Protein AF-A0A9C6TYZ3-F1 (afdb_monomer)

Secondary structure (DSSP, 8-state):
-HHHHHHHHHHHH---B-TTTHHHHHHHHHHHHHHHHHS-TT-HHHHHHHHHTTHHHHHHHHHHTB-TT--HHHHHHHHHHHHHHHHHTT-------

Organism: Arachis duranensis (NCBI:txid130453)

Radius of gyration: 14.8 Å; Cα contacts (8 Å, |Δi|>4): 70; chains: 1; bounding box: 29×27×53 Å

Mean predicted aligned error: 6.39 Å

Solvent-accessible surface area (backbone atoms only — not comparable to full-atom values): 5812 Å² total; per-residue (Å²): 114,70,60,65,53,48,49,51,58,54,56,68,69,60,78,67,41,33,77,88,51,36,64,62,52,51,54,45,54,48,51,50,45,47,47,74,70,70,41,68,87,86,46,65,62,59,58,50,48,43,60,78,68,39,49,69,60,52,54,53,47,53,53,73,34,40,54,98,36,82,52,57,65,64,51,54,52,48,51,51,52,52,53,54,54,62,57,56,78,62,70,83,66,83,77,89,126

Structure (mmCIF, N/CA/C/O backbone):
data_AF-A0A9C6TYZ3-F1
#
_entry.id   AF-A0A9C6TYZ3-F1
#
loop_
_atom_site.group_PDB
_atom_site.id
_atom_site.type_symbol
_atom_site.label_atom_id
_atom_site.label_alt_id
_atom_site.label_comp_id
_atom_site.label_asym_id
_atom_site.label_entity_id
_atom_site.label_seq_id
_atom_site.pdbx_PDB_ins_code
_atom_site.Cartn_x
_atom_site.Cartn_y
_atom_site.Cartn_z
_atom_site.occupancy
_atom_site.B_iso_or_equiv
_atom_site.auth_seq_id
_atom_site.auth_comp_id
_atom_site.auth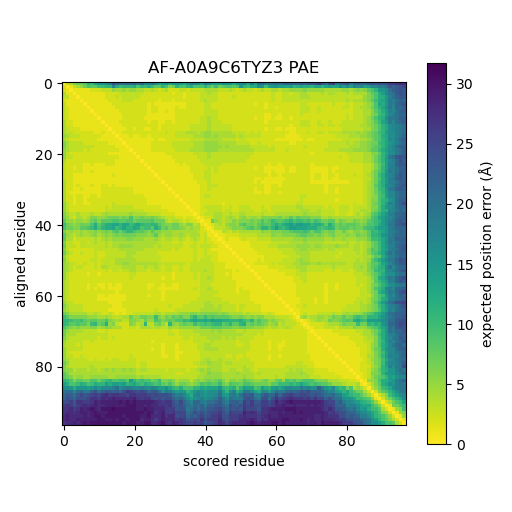_asym_id
_atom_site.auth_atom_id
_atom_site.pdbx_PDB_model_num
ATOM 1 N N . MET A 1 1 ? 13.950 -6.622 -4.959 1.00 58.97 1 MET A N 1
ATOM 2 C CA . MET A 1 1 ? 12.801 -7.511 -5.237 1.00 58.97 1 MET A CA 1
ATOM 3 C C . MET A 1 1 ? 12.124 -8.074 -3.995 1.00 58.97 1 MET A C 1
ATOM 5 O O . MET A 1 1 ? 10.919 -7.879 -3.858 1.00 58.97 1 MET A O 1
ATOM 9 N N . ASP A 1 2 ? 12.856 -8.700 -3.067 1.00 79.25 2 ASP A N 1
ATOM 10 C CA . ASP A 1 2 ? 12.256 -9.276 -1.846 1.00 79.25 2 ASP A CA 1
ATOM 11 C C . ASP A 1 2 ? 11.535 -8.246 -0.968 1.00 79.25 2 ASP A C 1
ATOM 13 O O . ASP A 1 2 ? 10.545 -8.575 -0.324 1.00 79.25 2 ASP A O 1
ATOM 17 N N . LEU A 1 3 ? 11.974 -6.982 -0.999 1.00 88.12 3 LEU A N 1
ATOM 18 C CA . LEU A 1 3 ? 11.392 -5.922 -0.180 1.00 88.12 3 LEU A CA 1
ATOM 19 C C . LEU A 1 3 ? 9.947 -5.570 -0.574 1.00 88.12 3 LEU A C 1
ATOM 21 O O . LEU A 1 3 ? 9.067 -5.670 0.271 1.00 88.12 3 LEU A O 1
ATOM 25 N N . LEU A 1 4 ? 9.671 -5.217 -1.841 1.00 91.00 4 LEU A N 1
ATOM 26 C CA . LEU A 1 4 ? 8.300 -4.901 -2.290 1.00 91.00 4 LEU A CA 1
ATOM 27 C C . LEU A 1 4 ? 7.355 -6.074 -2.021 1.00 91.00 4 LEU A C 1
ATOM 29 O O . LEU A 1 4 ? 6.231 -5.897 -1.559 1.00 91.00 4 LEU A O 1
ATOM 33 N N . ARG A 1 5 ? 7.848 -7.287 -2.278 1.00 92.62 5 ARG A N 1
ATOM 34 C CA . ARG A 1 5 ? 7.123 -8.518 -1.997 1.00 92.62 5 ARG A CA 1
ATOM 35 C C . ARG A 1 5 ? 6.793 -8.653 -0.509 1.00 92.62 5 ARG A C 1
ATOM 37 O O . ARG A 1 5 ? 5.629 -8.873 -0.194 1.00 92.62 5 ARG A O 1
ATOM 44 N N . SER A 1 6 ? 7.783 -8.492 0.371 1.00 94.75 6 SER A N 1
ATOM 45 C CA . SER A 1 6 ? 7.613 -8.558 1.829 1.00 94.75 6 SER A CA 1
ATOM 46 C C . SER A 1 6 ? 6.580 -7.551 2.314 1.00 94.75 6 SER A C 1
ATOM 48 O O . SER A 1 6 ? 5.624 -7.933 2.979 1.00 94.75 6 SER A O 1
ATOM 50 N N . VAL A 1 7 ? 6.714 -6.286 1.906 1.00 96.25 7 VAL A N 1
ATOM 51 C CA . VAL A 1 7 ? 5.828 -5.203 2.355 1.00 96.25 7 VAL A CA 1
ATOM 52 C C . VAL A 1 7 ? 4.378 -5.458 1.923 1.00 96.25 7 VAL A C 1
ATOM 54 O O . VAL A 1 7 ? 3.451 -5.276 2.712 1.00 96.25 7 VAL A O 1
ATOM 57 N N . ILE A 1 8 ? 4.152 -5.942 0.696 1.00 95.44 8 ILE A N 1
ATOM 58 C CA . ILE A 1 8 ? 2.803 -6.312 0.243 1.00 95.44 8 ILE A CA 1
ATOM 59 C C . ILE A 1 8 ? 2.271 -7.542 0.987 1.00 95.44 8 ILE A C 1
ATOM 61 O O . ILE A 1 8 ? 1.088 -7.593 1.330 1.00 95.44 8 ILE A O 1
ATOM 65 N N . ASP A 1 9 ? 3.114 -8.542 1.234 1.00 95.56 9 ASP A N 1
ATOM 66 C CA . ASP A 1 9 ? 2.707 -9.750 1.950 1.00 95.56 9 ASP A CA 1
ATOM 67 C C . ASP A 1 9 ? 2.351 -9.428 3.422 1.00 95.56 9 ASP A C 1
ATOM 69 O O . ASP A 1 9 ? 1.413 -10.027 3.959 1.00 95.56 9 ASP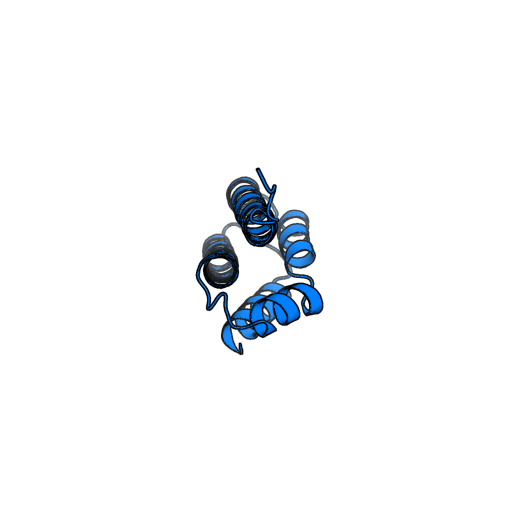 A O 1
ATOM 73 N N . GLU A 1 10 ? 2.998 -8.424 4.030 1.00 96.62 10 GLU A N 1
ATOM 74 C CA . GLU A 1 10 ? 2.638 -7.833 5.329 1.00 96.62 10 GLU A CA 1
ATOM 75 C C . GLU A 1 10 ? 1.294 -7.092 5.279 1.00 96.62 10 GLU A C 1
ATOM 77 O O . GLU A 1 10 ? 0.411 -7.381 6.094 1.00 96.62 10 GLU A O 1
ATOM 82 N N . LEU A 1 11 ? 1.078 -6.213 4.289 1.00 96.56 11 LEU A N 1
ATOM 83 C CA . LEU A 1 11 ? -0.212 -5.532 4.086 1.00 96.56 11 LEU A CA 1
ATOM 84 C C . LEU A 1 11 ? -1.368 -6.539 3.967 1.00 96.56 11 LEU A C 1
ATOM 86 O O . LEU A 1 11 ? -2.412 -6.363 4.601 1.00 96.56 11 LEU A O 1
ATOM 90 N N . LYS A 1 12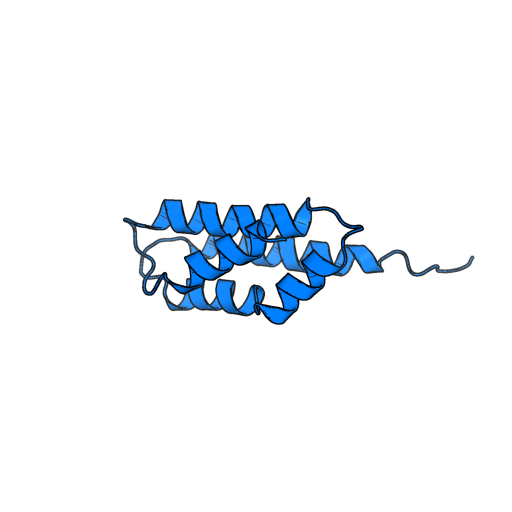 ? -1.159 -7.660 3.263 1.00 96.19 12 LYS A N 1
ATOM 91 C CA . LYS A 1 12 ? -2.147 -8.748 3.099 1.00 96.19 12 LYS A CA 1
ATOM 92 C C . LYS A 1 12 ? -2.558 -9.432 4.406 1.00 96.19 12 LYS A C 1
ATOM 94 O O . LYS A 1 12 ? -3.667 -9.984 4.502 1.00 96.19 12 LYS A O 1
ATOM 99 N N . GLN A 1 13 ? -1.703 -9.400 5.428 1.00 97.12 13 GLN A N 1
ATOM 100 C CA . GLN A 1 13 ? -2.050 -9.935 6.747 1.00 97.12 13 GLN A CA 1
ATOM 101 C C . GLN A 1 13 ? -3.020 -9.024 7.505 1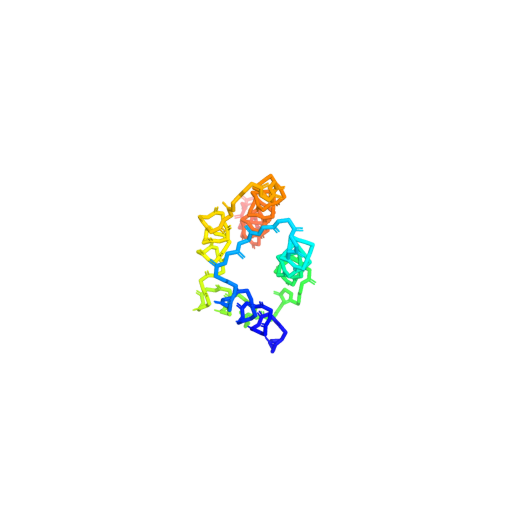.00 97.12 13 GLN A C 1
ATOM 103 O O . GLN A 1 13 ? -3.770 -9.506 8.356 1.00 97.12 13 GLN A O 1
ATOM 108 N N . ILE A 1 14 ? -3.077 -7.734 7.167 1.00 97.12 14 ILE A N 1
ATOM 109 C CA . ILE A 1 14 ? -3.944 -6.762 7.832 1.00 97.12 14 ILE A CA 1
ATOM 110 C C . ILE A 1 14 ? -5.398 -7.014 7.430 1.00 97.12 14 ILE A C 1
ATOM 112 O O . ILE A 1 14 ? -5.759 -6.954 6.252 1.00 97.12 14 ILE A O 1
ATOM 116 N N . LYS A 1 15 ? -6.240 -7.322 8.421 1.00 96.81 15 LYS A N 1
ATOM 117 C CA . LYS A 1 15 ? -7.674 -7.603 8.227 1.00 96.81 15 LYS A CA 1
ATOM 118 C C . LYS A 1 15 ? -8.575 -6.403 8.488 1.00 96.81 15 LYS A C 1
ATOM 120 O O . LYS A 1 15 ? -9.636 -6.332 7.888 1.00 96.81 15 LYS A O 1
ATOM 125 N N . VAL A 1 16 ? -8.147 -5.489 9.359 1.00 97.19 16 VAL A N 1
ATOM 126 C CA . VAL A 1 16 ? -8.867 -4.260 9.717 1.00 97.19 16 VAL A CA 1
ATOM 127 C C . VAL A 1 16 ? -7.847 -3.149 9.947 1.00 97.19 16 VAL A C 1
ATOM 129 O O . VAL A 1 16 ? -6.832 -3.381 10.615 1.00 97.19 16 VAL A O 1
ATOM 132 N N . VAL A 1 17 ? -8.120 -1.952 9.433 1.00 97.75 17 VAL A N 1
ATOM 133 C CA . VAL A 1 17 ? -7.371 -0.734 9.761 1.00 97.75 17 VAL A CA 1
ATOM 134 C C . VAL A 1 17 ? -8.177 0.096 10.755 1.00 97.75 17 VAL A C 1
ATOM 136 O O . VAL A 1 17 ? -9.352 0.385 10.547 1.00 97.75 17 VAL A O 1
ATOM 139 N N . ASN A 1 18 ? -7.538 0.470 11.860 1.00 96.56 18 ASN A N 1
ATOM 140 C CA . ASN A 1 18 ? -8.105 1.321 12.898 1.00 96.56 18 ASN A CA 1
ATOM 141 C C . ASN A 1 18 ? -7.025 2.256 13.461 1.00 96.56 18 ASN A C 1
ATOM 143 O O . ASN A 1 18 ? -5.865 2.229 13.056 1.00 96.56 18 ASN A O 1
ATOM 147 N N . MET A 1 19 ? -7.385 3.095 14.433 1.00 95.69 19 MET A N 1
ATOM 148 C CA . MET A 1 19 ? -6.458 4.086 14.994 1.00 95.69 19 MET A CA 1
ATOM 149 C C . MET A 1 19 ? -5.178 3.490 15.601 1.00 95.69 19 MET A C 1
ATOM 151 O O . MET A 1 19 ? -4.179 4.195 15.678 1.00 95.69 19 MET A O 1
ATOM 155 N N . ARG A 1 20 ? -5.183 2.222 16.037 1.00 95.75 20 ARG A N 1
ATOM 156 C CA . ARG A 1 20 ? -4.023 1.600 16.700 1.00 95.75 20 ARG A CA 1
ATOM 157 C C . ARG A 1 20 ? -2.944 1.161 15.720 1.00 95.75 20 ARG A C 1
ATOM 159 O O . ARG A 1 20 ? -1.774 1.212 16.067 1.00 95.75 20 ARG A O 1
ATOM 166 N N . ASN A 1 21 ? -3.334 0.689 14.537 1.00 96.62 21 ASN A N 1
ATOM 167 C CA . ASN A 1 21 ? -2.398 0.218 13.511 1.00 96.62 21 ASN A CA 1
ATOM 168 C C . ASN A 1 21 ? -2.269 1.186 12.328 1.00 96.62 21 ASN A C 1
ATOM 170 O O . ASN A 1 21 ? -1.549 0.891 11.380 1.00 96.62 21 ASN A O 1
ATOM 174 N N . ARG A 1 22 ? -2.937 2.341 12.397 1.00 96.00 22 ARG A N 1
ATOM 175 C CA . ARG A 1 22 ? -2.934 3.377 11.365 1.00 96.00 22 ARG A CA 1
ATOM 176 C C . ARG A 1 22 ? -1.533 3.755 10.890 1.00 96.00 22 ARG A C 1
ATOM 178 O O . ARG A 1 22 ? -1.309 3.789 9.689 1.00 96.00 22 ARG A O 1
ATOM 185 N N . GLU A 1 23 ? -0.633 4.081 11.815 1.00 97.25 23 GLU A N 1
ATOM 186 C CA . GLU A 1 23 ? 0.713 4.562 11.468 1.00 97.25 23 GLU A CA 1
ATOM 187 C C . GLU A 1 23 ? 1.502 3.478 10.734 1.00 97.25 23 GLU A C 1
ATOM 189 O O . GLU A 1 23 ? 1.955 3.716 9.623 1.00 97.25 23 GLU A O 1
ATOM 194 N N . LEU A 1 24 ? 1.499 2.248 11.260 1.00 96.88 24 LEU A N 1
ATOM 195 C CA . LEU A 1 24 ? 2.095 1.091 10.590 1.00 96.88 24 LEU A CA 1
ATOM 196 C C . LEU A 1 24 ? 1.558 0.900 9.162 1.00 96.88 24 LEU A C 1
ATOM 198 O O . LEU A 1 24 ? 2.324 0.648 8.239 1.00 96.88 24 LEU A O 1
ATOM 202 N N . VAL A 1 25 ? 0.241 1.012 8.966 1.00 97.62 25 VAL A N 1
ATOM 203 C CA . VAL A 1 25 ? -0.373 0.879 7.635 1.00 97.62 25 VAL A CA 1
ATOM 204 C C . VAL A 1 25 ? 0.122 1.975 6.695 1.00 97.62 25 VAL A C 1
ATOM 206 O O . VAL A 1 25 ? 0.461 1.678 5.552 1.00 97.62 25 VAL A O 1
ATOM 209 N N . LEU A 1 26 ? 0.182 3.225 7.157 1.00 97.25 26 LEU A N 1
ATOM 210 C CA . LEU A 1 26 ? 0.680 4.337 6.347 1.00 97.25 26 LEU A CA 1
ATOM 211 C C . LEU A 1 26 ? 2.158 4.155 5.987 1.00 97.25 26 LEU A C 1
ATOM 213 O O . LEU A 1 26 ? 2.505 4.358 4.827 1.00 97.25 26 LEU A O 1
ATOM 217 N N . ASP A 1 27 ? 2.986 3.694 6.923 1.00 97.69 27 ASP A N 1
ATOM 218 C CA . ASP A 1 27 ? 4.412 3.442 6.690 1.00 97.69 27 ASP A CA 1
ATOM 219 C C . ASP A 1 27 ? 4.633 2.330 5.652 1.00 97.69 27 ASP A C 1
ATOM 221 O O . ASP A 1 27 ? 5.458 2.465 4.741 1.00 97.69 27 ASP A O 1
ATOM 225 N N . LEU A 1 28 ? 3.857 1.243 5.734 1.00 97.75 28 LEU A N 1
ATOM 226 C CA . LEU A 1 28 ? 3.900 0.157 4.750 1.00 97.75 28 LEU A CA 1
ATOM 227 C C . LEU A 1 28 ? 3.441 0.639 3.366 1.00 97.75 28 LEU A C 1
ATOM 229 O O . LEU A 1 28 ? 4.108 0.372 2.366 1.00 97.75 28 LEU A O 1
ATOM 233 N N . LEU A 1 29 ? 2.328 1.378 3.289 1.00 96.75 29 LEU A N 1
ATOM 234 C CA . LEU A 1 29 ? 1.820 1.926 2.027 1.00 96.75 29 LEU A CA 1
ATOM 235 C C . LEU A 1 29 ? 2.806 2.918 1.402 1.00 96.75 29 LEU A C 1
ATOM 237 O O . LEU A 1 29 ? 3.053 2.857 0.198 1.00 96.75 29 LEU A O 1
ATOM 241 N N . GLN A 1 30 ? 3.406 3.793 2.208 1.00 96.38 30 GLN A N 1
ATOM 242 C CA . GLN A 1 30 ? 4.427 4.727 1.748 1.00 96.38 30 GLN A CA 1
ATOM 243 C C . GLN A 1 30 ? 5.654 3.986 1.213 1.00 96.38 30 GLN A C 1
ATOM 245 O O . GLN A 1 30 ? 6.123 4.311 0.124 1.00 96.38 30 GLN A O 1
ATOM 250 N N . SER A 1 31 ? 6.116 2.947 1.912 1.00 95.81 31 SER A N 1
ATOM 251 C CA . SER A 1 31 ? 7.240 2.122 1.456 1.00 95.81 31 SER A CA 1
ATOM 252 C C . SER A 1 31 ? 6.976 1.524 0.070 1.00 95.81 31 SER A C 1
ATOM 254 O O . SER A 1 31 ? 7.856 1.525 -0.790 1.00 95.81 31 SER A O 1
ATOM 256 N N . VAL A 1 32 ? 5.749 1.060 -0.196 1.00 93.88 32 VAL A N 1
ATOM 257 C CA . VAL A 1 32 ? 5.360 0.568 -1.529 1.00 93.88 32 VAL A CA 1
ATOM 258 C C . VAL A 1 32 ? 5.459 1.674 -2.583 1.00 93.88 32 VAL A C 1
ATOM 260 O O . VAL A 1 32 ? 6.054 1.458 -3.640 1.00 93.88 32 VAL A O 1
ATOM 263 N N . VAL A 1 33 ? 4.915 2.860 -2.299 1.00 92.69 33 VAL A N 1
ATOM 264 C CA . VAL A 1 33 ? 4.945 4.007 -3.225 1.00 92.69 33 VAL A CA 1
ATOM 265 C C . VAL A 1 33 ? 6.375 4.426 -3.535 1.00 92.69 33 VAL A C 1
ATOM 267 O O . VAL A 1 33 ? 6.695 4.689 -4.694 1.00 92.69 33 VAL A O 1
ATOM 270 N N . GLU A 1 34 ? 7.238 4.480 -2.524 1.00 91.50 34 GLU A N 1
ATOM 271 C CA . GLU A 1 34 ? 8.643 4.848 -2.680 1.00 91.50 34 GLU A CA 1
ATOM 272 C C . GLU A 1 34 ? 9.385 3.854 -3.568 1.00 91.50 34 GLU A C 1
ATOM 274 O O . GLU A 1 34 ? 10.094 4.274 -4.482 1.00 91.50 34 GLU A O 1
ATOM 279 N N . ILE A 1 35 ? 9.172 2.550 -3.370 1.00 90.44 35 ILE A N 1
ATOM 280 C CA . ILE A 1 35 ? 9.794 1.520 -4.210 1.00 90.44 35 ILE A CA 1
ATOM 281 C C . ILE A 1 35 ? 9.308 1.628 -5.660 1.00 90.44 35 ILE A C 1
ATOM 283 O O . ILE A 1 35 ? 10.115 1.527 -6.576 1.00 90.44 35 ILE A O 1
ATOM 287 N N . ILE A 1 36 ? 8.014 1.856 -5.889 1.00 86.00 36 ILE A N 1
ATOM 288 C CA . ILE A 1 36 ? 7.461 1.970 -7.251 1.00 86.00 36 ILE A CA 1
ATOM 289 C C . ILE A 1 36 ? 7.927 3.257 -7.941 1.00 86.00 36 ILE A C 1
ATOM 291 O O . ILE A 1 36 ? 8.161 3.269 -9.144 1.00 86.00 36 ILE A O 1
ATOM 295 N N . THR A 1 37 ? 8.063 4.349 -7.190 1.00 84.94 37 THR A N 1
ATOM 296 C CA . THR A 1 37 ? 8.388 5.673 -7.745 1.00 84.94 37 THR A CA 1
ATOM 297 C C . THR A 1 37 ? 9.889 5.867 -7.953 1.00 84.94 37 THR A C 1
ATOM 299 O O . THR A 1 37 ? 10.319 6.430 -8.965 1.00 84.94 37 THR A O 1
ATOM 302 N N . TYR A 1 38 ? 10.684 5.437 -6.973 1.00 85.62 38 TYR A N 1
ATOM 303 C CA . TYR A 1 38 ? 12.116 5.724 -6.867 1.00 85.62 38 TYR A CA 1
ATOM 304 C C . TYR A 1 38 ? 12.992 4.469 -6.862 1.00 85.62 38 TYR A C 1
ATOM 306 O O . TYR A 1 38 ? 14.213 4.593 -6.767 1.00 85.62 38 TYR A O 1
ATOM 314 N N . GLY A 1 39 ? 12.400 3.275 -6.945 1.00 83.44 39 GLY A N 1
ATOM 315 C CA . GLY A 1 39 ? 13.145 2.038 -7.158 1.00 83.44 39 GLY A CA 1
ATOM 316 C C . GLY A 1 39 ? 13.897 2.039 -8.489 1.00 83.44 39 GLY A C 1
ATOM 317 O O . GLY A 1 39 ? 13.782 2.963 -9.296 1.00 83.44 39 GLY A O 1
ATOM 318 N N . ASP A 1 40 ? 14.699 0.998 -8.713 1.00 80.88 40 ASP A N 1
ATOM 319 C CA . ASP A 1 40 ? 15.494 0.883 -9.936 1.00 80.88 40 ASP A CA 1
ATOM 320 C C . ASP A 1 40 ? 14.588 0.764 -11.171 1.00 80.88 40 ASP A C 1
ATOM 322 O O . ASP A 1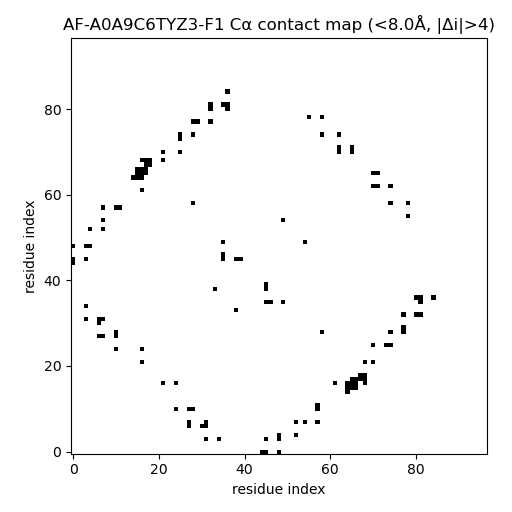 40 ? 14.031 -0.292 -11.459 1.00 80.88 40 ASP A O 1
ATOM 326 N N . LYS A 1 41 ? 14.458 1.865 -11.917 1.00 71.44 41 LYS A N 1
ATOM 327 C CA . LYS A 1 41 ? 13.614 1.960 -13.118 1.00 71.44 41 LYS A CA 1
ATOM 328 C C . LYS A 1 41 ? 14.097 1.083 -14.273 1.00 71.44 41 LYS A C 1
ATOM 330 O O . LYS A 1 41 ? 13.367 0.875 -15.236 1.00 71.44 41 LYS A O 1
ATOM 335 N N . HIS A 1 42 ? 15.331 0.583 -14.209 1.00 71.56 42 HIS A N 1
ATOM 336 C CA . HIS A 1 42 ? 15.860 -0.357 -15.193 1.00 71.56 42 HIS A CA 1
ATOM 337 C C . HIS A 1 42 ? 15.643 -1.820 -14.797 1.00 71.56 42 HIS A C 1
ATOM 339 O O . HIS A 1 42 ? 15.952 -2.702 -15.599 1.00 71.56 42 HIS A O 1
ATOM 345 N N . ASP A 1 43 ? 15.101 -2.085 -13.604 1.00 80.62 43 ASP A N 1
ATOM 346 C CA . ASP A 1 43 ? 14.741 -3.421 -13.150 1.00 80.62 43 ASP A CA 1
ATOM 347 C C . ASP A 1 43 ? 13.271 -3.731 -13.511 1.00 80.62 43 ASP A C 1
ATOM 349 O O . ASP A 1 43 ? 12.352 -3.342 -12.779 1.00 80.62 43 ASP A O 1
ATOM 353 N N . PRO A 1 44 ? 13.006 -4.462 -14.617 1.00 80.81 44 PRO A N 1
ATOM 354 C CA . PRO A 1 44 ? 11.640 -4.777 -15.045 1.00 80.81 44 PRO A CA 1
ATOM 355 C C . PRO A 1 44 ? 10.880 -5.598 -13.999 1.00 80.81 44 PRO A C 1
ATOM 357 O O . PRO A 1 44 ? 9.647 -5.617 -13.987 1.00 80.81 44 PRO A O 1
ATOM 360 N N . SER A 1 45 ? 11.601 -6.248 -13.087 1.00 84.81 45 SER A N 1
ATOM 361 C CA . SER A 1 45 ? 11.005 -7.126 -12.099 1.00 84.81 45 SER A CA 1
ATOM 362 C C . SER A 1 45 ? 10.196 -6.362 -11.036 1.00 84.81 45 SER A C 1
ATOM 364 O O . SER A 1 45 ? 9.261 -6.924 -10.461 1.00 84.81 45 SER A O 1
ATOM 366 N N . ILE A 1 46 ? 10.443 -5.058 -10.832 1.00 83.62 46 ILE A N 1
ATOM 367 C CA . ILE A 1 46 ? 9.594 -4.207 -9.976 1.00 83.62 46 ILE A CA 1
ATOM 368 C C . ILE A 1 46 ? 8.182 -4.093 -10.566 1.00 83.62 46 ILE A C 1
ATOM 370 O O . ILE A 1 46 ? 7.199 -4.288 -9.845 1.00 83.62 46 ILE A O 1
ATOM 374 N N . LEU A 1 47 ? 8.080 -3.834 -11.874 1.00 82.12 47 LEU A N 1
ATOM 375 C CA . LEU A 1 47 ? 6.800 -3.740 -12.577 1.00 82.12 47 LEU A CA 1
ATOM 376 C C . LEU A 1 47 ? 6.095 -5.102 -12.640 1.00 82.12 47 LEU A C 1
ATOM 378 O O . LEU A 1 47 ? 4.894 -5.180 -12.380 1.00 82.12 47 LEU A O 1
ATOM 382 N N . GLU A 1 48 ? 6.830 -6.182 -12.914 1.00 86.88 48 GLU A N 1
ATOM 383 C CA . GLU A 1 48 ? 6.284 -7.548 -12.867 1.00 86.88 48 GLU A CA 1
ATOM 384 C C . GLU A 1 48 ? 5.711 -7.867 -11.479 1.00 86.88 48 GLU A C 1
ATOM 386 O O . GLU A 1 48 ? 4.571 -8.314 -11.359 1.00 86.88 48 GLU A O 1
ATOM 391 N N . CYS A 1 49 ? 6.449 -7.553 -10.409 1.00 87.69 49 CYS A N 1
ATOM 392 C CA . CYS A 1 49 ? 5.991 -7.757 -9.036 1.00 87.69 49 CYS A CA 1
ATOM 393 C C . CYS A 1 49 ? 4.740 -6.925 -8.718 1.00 87.69 49 CYS A C 1
ATOM 395 O O . CYS A 1 49 ? 3.806 -7.442 -8.102 1.00 87.69 49 CYS A O 1
ATOM 397 N N . PHE A 1 50 ? 4.700 -5.662 -9.153 1.00 88.06 50 PHE A N 1
ATOM 398 C CA . PHE A 1 50 ? 3.546 -4.778 -8.986 1.00 88.06 50 PHE A CA 1
ATOM 399 C C . PHE A 1 50 ? 2.270 -5.375 -9.599 1.00 88.06 50 PHE A C 1
ATOM 401 O O . PHE A 1 50 ? 1.217 -5.407 -8.949 1.00 88.06 50 PHE A O 1
ATOM 408 N N . MET A 1 51 ? 2.386 -5.891 -10.824 1.00 88.50 51 MET A N 1
ATOM 409 C CA . MET A 1 51 ? 1.288 -6.523 -11.555 1.00 88.50 51 MET A CA 1
ATOM 410 C C . MET A 1 51 ? 0.870 -7.845 -10.900 1.00 88.50 51 MET A C 1
ATOM 412 O O . MET A 1 51 ? -0.295 -8.010 -10.533 1.00 88.50 51 MET A O 1
ATOM 416 N N . ASP A 1 52 ? 1.821 -8.752 -10.667 1.00 91.75 52 ASP A N 1
ATOM 417 C CA . ASP A 1 52 ? 1.578 -10.087 -10.102 1.00 91.75 52 ASP A CA 1
ATOM 418 C C . ASP A 1 52 ? 0.936 -10.035 -8.714 1.00 91.75 52 ASP A C 1
ATOM 420 O O . ASP A 1 52 ? 0.094 -10.865 -8.351 1.00 91.75 52 ASP A O 1
ATOM 424 N N . ARG A 1 53 ? 1.346 -9.065 -7.892 1.00 91.31 53 ARG A N 1
ATOM 425 C CA . ARG A 1 53 ? 0.835 -8.906 -6.528 1.00 91.31 53 ARG A CA 1
ATOM 426 C C . ARG A 1 53 ? -0.485 -8.142 -6.458 1.00 91.31 53 ARG A C 1
ATOM 428 O O . ARG A 1 53 ? -1.071 -8.147 -5.372 1.00 91.31 53 ARG A O 1
ATOM 435 N N . GLN A 1 54 ? -0.951 -7.569 -7.573 1.00 93.00 54 GLN A N 1
ATOM 436 C CA . GLN A 1 54 ? -2.142 -6.720 -7.671 1.00 93.00 54 GLN A CA 1
ATOM 437 C C . GLN A 1 54 ? -2.093 -5.547 -6.680 1.00 93.00 54 GLN A C 1
ATOM 439 O O . GLN A 1 54 ? -3.022 -5.331 -5.903 1.00 93.00 54 GLN A O 1
ATOM 444 N N . VAL A 1 55 ? -0.993 -4.787 -6.687 1.00 92.50 55 VAL A N 1
ATOM 445 C CA . VAL A 1 55 ? -0.725 -3.736 -5.684 1.00 92.50 55 VAL A CA 1
ATOM 446 C C . VAL A 1 55 ? -1.849 -2.699 -5.602 1.00 92.50 55 VAL A C 1
ATOM 448 O O . VAL A 1 55 ? -2.276 -2.350 -4.506 1.00 92.50 55 VAL A O 1
ATOM 451 N N . VAL A 1 56 ? -2.402 -2.257 -6.735 1.00 92.44 56 VAL A N 1
ATOM 452 C CA . VAL A 1 56 ? -3.537 -1.313 -6.741 1.00 92.44 56 VAL A CA 1
ATOM 453 C C . VAL A 1 56 ? -4.758 -1.895 -6.027 1.00 92.44 56 VAL A C 1
ATOM 455 O O . VA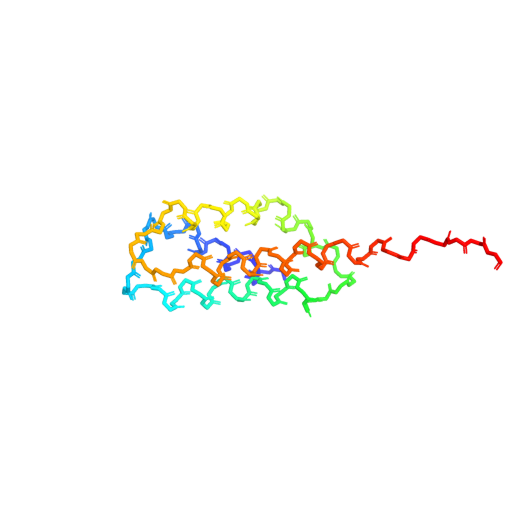L A 1 56 ? -5.397 -1.203 -5.236 1.00 92.44 56 VAL A O 1
ATOM 458 N N . ALA A 1 57 ? -5.068 -3.174 -6.262 1.00 94.25 57 ALA A N 1
ATOM 459 C CA . ALA A 1 57 ? -6.186 -3.842 -5.602 1.00 94.25 57 ALA A CA 1
ATOM 460 C C . ALA A 1 57 ? -5.961 -3.945 -4.087 1.00 94.25 57 ALA A C 1
ATOM 462 O O . ALA A 1 57 ? -6.906 -3.802 -3.317 1.00 94.25 57 ALA A O 1
ATOM 463 N N . GLU A 1 58 ? -4.714 -4.123 -3.651 1.00 95.69 58 GLU A N 1
ATOM 464 C CA . GLU A 1 58 ? -4.359 -4.146 -2.232 1.00 95.69 58 GLU A CA 1
ATOM 465 C C . GLU A 1 58 ? -4.561 -2.777 -1.562 1.00 95.69 58 GLU A C 1
ATOM 467 O O . GLU A 1 58 ? -5.086 -2.701 -0.452 1.00 95.69 58 GLU A O 1
ATOM 472 N N . PHE A 1 59 ? -4.239 -1.681 -2.254 1.00 94.94 59 PHE A N 1
ATOM 473 C CA . PHE A 1 59 ? -4.532 -0.324 -1.779 1.00 94.94 59 PHE A CA 1
ATOM 474 C C . PHE A 1 59 ? -6.044 -0.084 -1.688 1.00 94.94 59 PHE A C 1
ATOM 476 O O . PHE A 1 59 ? -6.533 0.426 -0.683 1.00 94.94 59 PHE A O 1
ATOM 483 N N . VAL A 1 60 ? -6.816 -0.503 -2.693 1.00 95.00 60 VAL A N 1
ATOM 484 C CA . VAL A 1 60 ? -8.285 -0.412 -2.635 1.00 95.00 60 VAL A CA 1
ATOM 485 C C . VAL A 1 60 ? -8.843 -1.258 -1.487 1.00 95.00 60 VAL A C 1
ATOM 487 O O . VAL A 1 60 ? -9.726 -0.800 -0.766 1.00 95.00 60 VAL A O 1
ATOM 490 N N . ARG A 1 61 ? -8.290 -2.451 -1.243 1.00 96.75 61 ARG A N 1
ATOM 491 C CA . ARG A 1 61 ? -8.666 -3.288 -0.097 1.00 96.75 61 ARG A CA 1
ATOM 492 C C . ARG A 1 61 ? -8.426 -2.565 1.225 1.00 96.75 61 ARG A C 1
ATOM 494 O O . ARG A 1 61 ? -9.282 -2.639 2.095 1.00 96.75 61 ARG A O 1
ATOM 501 N N . MET A 1 62 ? -7.304 -1.857 1.376 1.00 96.75 62 MET A N 1
ATOM 502 C CA . MET A 1 62 ? -7.020 -1.055 2.575 1.00 96.75 62 MET A CA 1
ATOM 503 C C . MET A 1 62 ? -8.066 0.042 2.818 1.00 96.75 62 MET A C 1
ATOM 505 O O . MET A 1 62 ? -8.357 0.324 3.977 1.00 96.75 62 MET A O 1
ATOM 509 N N . LEU A 1 63 ? -8.656 0.627 1.767 1.00 94.56 63 LEU A N 1
ATOM 510 C CA . LEU A 1 63 ? -9.793 1.548 1.912 1.00 94.56 63 LEU A CA 1
ATOM 511 C C . LEU A 1 63 ? -11.044 0.826 2.426 1.00 94.56 63 LEU A C 1
ATOM 513 O O . LEU A 1 63 ? -11.711 1.336 3.317 1.00 94.56 63 LEU A O 1
ATOM 517 N N . ASP A 1 64 ? -11.347 -0.353 1.880 1.00 95.38 64 ASP A N 1
ATOM 518 C CA . ASP A 1 64 ? -12.547 -1.131 2.224 1.00 95.38 64 ASP A CA 1
ATOM 519 C C . ASP A 1 64 ? -12.513 -1.664 3.664 1.00 95.38 64 ASP A C 1
ATOM 521 O O . ASP A 1 64 ? -13.521 -1.679 4.366 1.00 95.38 64 ASP A O 1
ATOM 525 N N . ILE A 1 65 ? -11.323 -2.044 4.136 1.00 96.06 65 ILE A N 1
ATOM 526 C CA . ILE A 1 65 ? -11.114 -2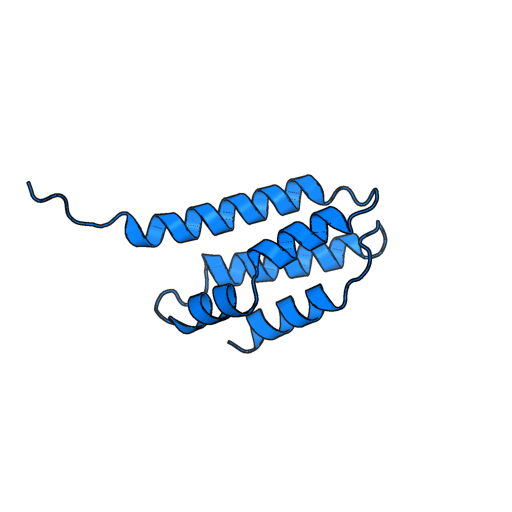.504 5.514 1.00 96.06 65 ILE A CA 1
ATOM 527 C C . ILE A 1 65 ? -10.734 -1.370 6.484 1.00 96.06 65 ILE A C 1
ATOM 529 O O . ILE A 1 65 ? -10.354 -1.653 7.626 1.00 96.06 65 ILE A O 1
ATOM 533 N N . SER A 1 66 ? -10.790 -0.109 6.034 1.00 94.06 66 SER A N 1
ATOM 534 C CA . SER A 1 66 ? -10.586 1.076 6.873 1.00 94.06 66 SER A CA 1
ATOM 535 C C . SER A 1 66 ? -11.852 1.376 7.656 1.00 94.06 66 SER A C 1
ATOM 537 O O . SER A 1 66 ? -12.909 1.651 7.093 1.00 94.06 66 SER A O 1
ATOM 539 N N . GLU A 1 67 ? -11.743 1.354 8.981 1.00 91.00 67 GLU A N 1
ATOM 540 C CA . GLU A 1 67 ? -12.779 1.900 9.849 1.00 91.00 67 GLU A CA 1
ATOM 541 C C . GLU A 1 67 ? -12.599 3.429 9.956 1.00 91.00 67 GLU A C 1
ATOM 543 O O . GLU A 1 67 ? -12.112 4.096 9.048 1.00 91.00 67 GLU A O 1
ATOM 548 N N . ASN A 1 68 ? -12.930 4.036 11.096 1.00 87.31 68 ASN A N 1
ATOM 549 C CA . ASN A 1 68 ? -12.749 5.474 11.332 1.00 87.31 68 ASN A CA 1
ATOM 550 C C . ASN A 1 68 ? -11.266 5.914 11.458 1.00 87.31 68 ASN A C 1
ATOM 552 O O . ASN A 1 68 ? -10.967 6.866 12.179 1.00 87.31 68 ASN A O 1
ATOM 556 N N . SER A 1 69 ? -10.329 5.236 10.790 1.00 87.69 69 SER A N 1
ATOM 557 C CA . SER A 1 69 ? -8.876 5.445 10.837 1.00 87.69 69 SER A CA 1
ATOM 558 C C . SER A 1 69 ? -8.382 6.702 10.126 1.00 87.69 69 SER A C 1
ATOM 560 O O . SER A 1 69 ? -7.248 7.106 10.373 1.00 87.69 69 SER A O 1
ATOM 562 N N . ARG A 1 70 ? -9.187 7.349 9.273 1.00 92.00 70 ARG A N 1
ATOM 563 C CA . ARG A 1 70 ? -8.789 8.568 8.538 1.00 92.00 70 ARG A CA 1
ATOM 564 C C . ARG A 1 70 ? -7.521 8.367 7.688 1.00 92.00 70 ARG A C 1
ATOM 566 O O . ARG A 1 70 ? -6.621 9.216 7.701 1.00 92.00 70 ARG A O 1
ATOM 573 N N . ILE A 1 71 ? -7.402 7.220 7.017 1.00 94.38 71 ILE A N 1
ATOM 574 C CA . ILE A 1 71 ? -6.282 6.909 6.102 1.00 94.38 71 ILE A CA 1
ATOM 575 C C . ILE A 1 71 ? -6.635 7.122 4.631 1.00 94.38 71 ILE A C 1
ATOM 577 O O . ILE A 1 71 ? -5.756 7.057 3.777 1.00 94.38 71 ILE A O 1
ATOM 581 N N . GLU A 1 72 ? -7.900 7.405 4.332 1.00 94.31 72 GLU A N 1
ATOM 582 C CA . GLU A 1 72 ? -8.445 7.421 2.978 1.00 94.31 72 GLU A CA 1
ATOM 583 C C . GLU A 1 72 ? -7.759 8.491 2.127 1.00 94.31 72 GLU A C 1
ATOM 585 O O . GLU A 1 72 ? -7.342 8.216 1.007 1.00 94.31 72 GLU A O 1
ATOM 590 N N . ALA A 1 73 ? -7.575 9.697 2.675 1.00 95.25 73 ALA A N 1
ATOM 591 C CA . ALA A 1 73 ? -6.922 10.790 1.959 1.00 95.25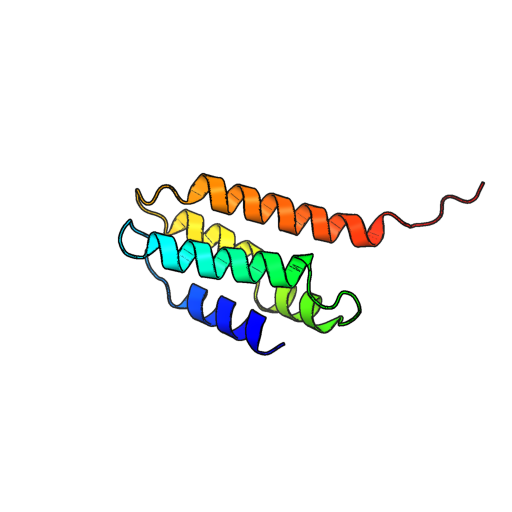 73 ALA A CA 1
ATOM 592 C C . ALA A 1 73 ? -5.441 10.492 1.625 1.00 95.25 73 ALA A C 1
ATOM 594 O O . ALA A 1 73 ? -5.093 10.578 0.446 1.00 95.25 73 ALA A O 1
ATOM 595 N N . PRO A 1 74 ? -4.573 10.093 2.583 1.00 94.88 74 PRO A N 1
ATOM 596 C CA . PRO A 1 74 ? -3.213 9.647 2.263 1.00 94.88 74 PRO A CA 1
ATOM 597 C C . PRO A 1 74 ? -3.165 8.513 1.236 1.00 94.88 74 PRO A C 1
ATOM 599 O O . PRO A 1 74 ? -2.384 8.562 0.292 1.00 94.88 74 PRO A O 1
ATOM 602 N N . LEU A 1 75 ? -4.035 7.515 1.377 1.00 95.56 75 LEU A N 1
ATOM 603 C CA . LEU A 1 75 ? -4.044 6.351 0.498 1.00 95.56 75 LEU A CA 1
ATOM 604 C C . LEU A 1 75 ? -4.450 6.722 -0.937 1.00 95.56 75 LEU A C 1
ATOM 606 O O . LEU A 1 75 ? -3.792 6.306 -1.890 1.00 95.56 75 LEU A O 1
ATOM 610 N N . LEU A 1 76 ? -5.478 7.556 -1.111 1.00 95.25 76 LEU A N 1
ATOM 611 C CA . LEU A 1 76 ? -5.859 8.071 -2.430 1.00 95.25 76 LEU A CA 1
ATOM 612 C C . LEU A 1 76 ? -4.741 8.921 -3.054 1.00 95.25 76 LEU A C 1
ATOM 614 O O . LEU A 1 76 ? -4.496 8.822 -4.257 1.00 95.25 76 LEU A O 1
ATOM 618 N N . GLN A 1 77 ? -4.021 9.705 -2.246 1.00 95.06 77 GLN A N 1
ATOM 619 C CA . GLN A 1 77 ? -2.852 10.453 -2.712 1.00 95.06 77 GLN A CA 1
ATOM 620 C C . GLN A 1 77 ? -1.742 9.512 -3.204 1.00 95.06 77 GLN A C 1
ATOM 622 O O . GLN A 1 77 ? -1.151 9.754 -4.257 1.00 95.06 77 GLN A O 1
ATOM 627 N N . TYR A 1 78 ? -1.485 8.420 -2.486 1.00 95.12 78 TYR A N 1
ATOM 628 C CA . TYR A 1 78 ? -0.523 7.397 -2.889 1.00 95.12 78 TYR A CA 1
ATOM 629 C C . TYR A 1 78 ? -0.913 6.697 -4.193 1.00 95.12 78 TYR A C 1
ATOM 631 O O . TYR A 1 78 ? -0.071 6.542 -5.078 1.00 95.12 78 TYR A O 1
ATOM 639 N N . LEU A 1 79 ? -2.189 6.337 -4.356 1.00 91.62 79 LEU A N 1
ATOM 640 C CA . LEU A 1 79 ? -2.711 5.798 -5.615 1.00 91.62 79 LEU A CA 1
ATOM 641 C C . LEU A 1 79 ? -2.496 6.772 -6.779 1.00 91.62 79 LEU A C 1
ATOM 643 O O . LEU A 1 79 ? -2.021 6.356 -7.834 1.00 91.62 79 LEU A O 1
ATOM 647 N N . SER A 1 80 ? -2.784 8.062 -6.577 1.00 91.62 80 SER A N 1
ATOM 648 C CA . SER A 1 80 ? -2.554 9.094 -7.596 1.00 91.62 80 SER A CA 1
ATOM 649 C C . SER A 1 80 ? -1.088 9.149 -8.024 1.00 91.62 80 SER A C 1
ATOM 651 O O . SER A 1 80 ? -0.810 9.185 -9.219 1.00 91.62 80 SER A O 1
ATOM 653 N N . ILE A 1 81 ? -0.156 9.126 -7.066 1.00 89.06 81 ILE A N 1
ATOM 654 C CA . ILE A 1 81 ? 1.288 9.159 -7.342 1.00 89.06 81 ILE A CA 1
ATOM 655 C C . ILE A 1 81 ? 1.718 7.917 -8.129 1.00 89.06 81 ILE A C 1
ATOM 657 O O . ILE A 1 81 ? 2.428 8.045 -9.123 1.00 89.06 81 ILE A O 1
ATOM 661 N N . MET A 1 82 ? 1.289 6.718 -7.723 1.00 85.69 82 MET A N 1
ATOM 662 C CA . MET A 1 82 ? 1.667 5.480 -8.417 1.00 85.69 82 MET A CA 1
ATOM 663 C C . MET A 1 82 ? 1.158 5.457 -9.861 1.00 85.69 82 MET A C 1
ATOM 665 O O . MET A 1 82 ? 1.935 5.167 -10.765 1.00 85.69 82 MET A O 1
ATOM 669 N N . ILE A 1 83 ? -0.106 5.827 -10.091 1.00 82.94 83 ILE A N 1
ATOM 670 C CA . ILE A 1 83 ? -0.690 5.879 -11.442 1.00 82.94 83 ILE A CA 1
ATOM 671 C C . ILE A 1 83 ? 0.061 6.895 -12.314 1.00 82.94 83 ILE A C 1
ATOM 673 O O . ILE A 1 83 ? 0.480 6.571 -13.421 1.00 82.94 83 ILE A O 1
ATOM 677 N N . GLN A 1 84 ? 0.311 8.099 -11.791 1.00 82.44 84 GLN A N 1
ATOM 678 C CA . GLN A 1 84 ? 1.042 9.145 -12.515 1.00 82.44 84 GLN A CA 1
ATOM 679 C C . GLN A 1 84 ? 2.488 8.747 -12.842 1.00 82.44 84 GLN A C 1
ATOM 681 O O . GLN A 1 84 ? 3.008 9.128 -13.891 1.00 82.44 84 GLN A O 1
ATOM 686 N N . ASN A 1 85 ? 3.149 7.991 -11.963 1.00 74.00 85 ASN A N 1
ATOM 687 C CA . ASN A 1 85 ? 4.492 7.482 -12.232 1.00 74.00 85 ASN A CA 1
ATOM 688 C C . ASN A 1 85 ? 4.505 6.425 -13.337 1.00 74.00 85 ASN A C 1
ATOM 690 O O . ASN A 1 85 ? 5.424 6.433 -14.151 1.00 74.00 85 ASN A O 1
ATOM 694 N N . MET A 1 86 ? 3.483 5.569 -13.403 1.00 69.25 86 MET A N 1
ATOM 695 C CA . MET A 1 86 ? 3.359 4.565 -14.463 1.00 69.25 86 MET A CA 1
ATOM 696 C C . MET A 1 86 ? 3.078 5.195 -15.836 1.00 69.25 86 MET A C 1
ATOM 698 O O . MET A 1 86 ? 3.648 4.755 -16.833 1.00 69.25 86 MET A O 1
ATOM 702 N N . ASP A 1 87 ? 2.265 6.254 -15.901 1.00 58.88 87 ASP A N 1
ATOM 703 C CA . ASP A 1 87 ? 1.967 6.953 -17.163 1.00 58.88 87 ASP A CA 1
ATOM 704 C C . ASP A 1 87 ? 3.178 7.734 -17.718 1.00 58.88 87 ASP A C 1
ATOM 706 O O . ASP A 1 87 ? 3.330 7.895 -18.933 1.00 58.88 87 ASP A O 1
ATOM 710 N N . ASN A 1 88 ? 4.079 8.200 -16.848 1.00 52.94 88 ASN A N 1
ATOM 711 C CA . ASN A 1 88 ? 5.227 9.016 -17.254 1.00 52.94 88 ASN A CA 1
ATOM 712 C C . ASN A 1 88 ? 6.360 8.229 -17.937 1.00 52.94 88 ASN A C 1
ATOM 714 O O . ASN A 1 88 ? 7.123 8.832 -18.694 1.00 52.94 88 ASN A O 1
ATOM 718 N N . GLU A 1 89 ? 6.478 6.910 -17.745 1.00 52.25 89 GLU A N 1
ATOM 719 C CA . GLU A 1 89 ? 7.522 6.117 -18.425 1.00 52.25 89 GLU A CA 1
ATOM 720 C C . GLU A 1 89 ? 7.254 5.905 -19.928 1.00 52.25 89 GLU A C 1
ATOM 722 O O . GLU A 1 89 ? 8.176 5.588 -20.680 1.00 52.25 89 GLU A O 1
ATOM 727 N N . HIS A 1 90 ? 6.035 6.185 -20.408 1.00 45.44 90 HIS A N 1
ATOM 728 C CA . HIS A 1 90 ? 5.674 6.096 -21.830 1.00 45.44 90 HIS A CA 1
ATOM 729 C C . HIS A 1 90 ? 5.520 7.450 -22.549 1.00 45.44 90 HIS A C 1
ATOM 731 O O . HIS A 1 90 ? 5.299 7.472 -23.764 1.00 45.44 90 HIS A O 1
ATOM 737 N N . ALA A 1 91 ? 5.703 8.588 -21.868 1.00 37.41 91 ALA A N 1
ATOM 738 C CA . ALA A 1 91 ? 5.505 9.915 -22.469 1.00 37.41 91 ALA A CA 1
ATOM 739 C C . ALA A 1 91 ? 6.607 10.354 -23.461 1.00 37.41 91 ALA A C 1
ATOM 741 O O . ALA A 1 91 ? 6.474 11.397 -24.100 1.00 37.41 91 ALA A O 1
ATOM 742 N N . ILE A 1 92 ? 7.668 9.562 -23.663 1.00 42.31 92 ILE A N 1
ATOM 743 C CA . ILE A 1 92 ? 8.661 9.794 -24.729 1.00 42.31 92 ILE A CA 1
ATOM 744 C C . ILE A 1 92 ? 8.464 8.774 -25.862 1.00 42.31 92 ILE A C 1
ATOM 746 O O . ILE A 1 92 ? 9.375 8.056 -26.270 1.00 42.31 92 ILE A O 1
ATOM 750 N N . CYS A 1 93 ? 7.253 8.722 -26.418 1.00 41.53 93 CYS A N 1
ATOM 751 C CA . CYS A 1 93 ? 7.064 8.265 -27.791 1.00 41.53 93 CYS A CA 1
ATOM 752 C C . CYS A 1 93 ? 7.278 9.468 -28.718 1.00 41.53 93 CYS A C 1
ATOM 754 O O . CYS A 1 93 ? 6.480 10.399 -28.746 1.00 41.53 93 CYS A O 1
ATOM 756 N N . LYS A 1 94 ? 8.400 9.447 -29.449 1.00 47.22 94 LYS A N 1
ATOM 757 C CA . LYS A 1 94 ? 8.805 10.418 -30.474 1.00 47.22 94 LYS A CA 1
ATOM 758 C C . LYS A 1 94 ? 7.621 10.938 -31.304 1.00 47.22 94 LYS A C 1
ATOM 760 O O . LYS A 1 94 ? 7.096 10.207 -32.140 1.00 47.22 94 LYS A O 1
ATOM 765 N N . THR A 1 95 ? 7.317 12.227 -31.213 1.00 40.38 95 THR A N 1
ATOM 766 C CA . THR A 1 95 ? 6.822 12.957 -32.384 1.00 40.38 95 THR A CA 1
ATOM 767 C C . THR A 1 95 ? 8.035 13.483 -33.126 1.00 40.38 95 THR A C 1
ATOM 769 O O . THR A 1 95 ? 8.700 14.411 -32.670 1.00 40.38 95 THR A O 1
ATOM 772 N N . GLY A 1 96 ? 8.352 12.833 -34.247 1.00 47.25 96 GLY A N 1
ATOM 773 C CA . GLY A 1 96 ? 9.198 13.441 -35.258 1.00 47.25 96 GLY A CA 1
ATOM 774 C C . GLY A 1 96 ? 8.589 14.769 -35.699 1.00 47.25 96 GLY A C 1
ATOM 775 O O . GLY A 1 96 ? 7.423 14.817 -36.090 1.00 47.25 96 GLY A O 1
ATOM 776 N N . CYS A 1 97 ? 9.398 15.814 -35.599 1.00 40.69 97 CYS A N 1
ATOM 777 C CA . CYS A 1 97 ? 9.377 17.011 -36.421 1.00 40.69 97 CYS A CA 1
ATOM 778 C C . CYS A 1 97 ? 10.842 17.414 -36.599 1.00 40.69 97 CYS A C 1
ATOM 780 O O . CYS A 1 97 ? 11.552 17.450 -35.566 1.00 40.69 97 CYS A O 1
#

Foldseek 3Di:
DVLLVVLLVVLVVDQADDQVCLVVNLVSLVSNLCCLQPNDPPPCVNVVCCVVSVVVVSLVVRVVRYDPNPCVVVSVVSVVSNVVSVVVVPPPPDDDD

pLDDT: mean 85.79, std 15.99, range [37.41,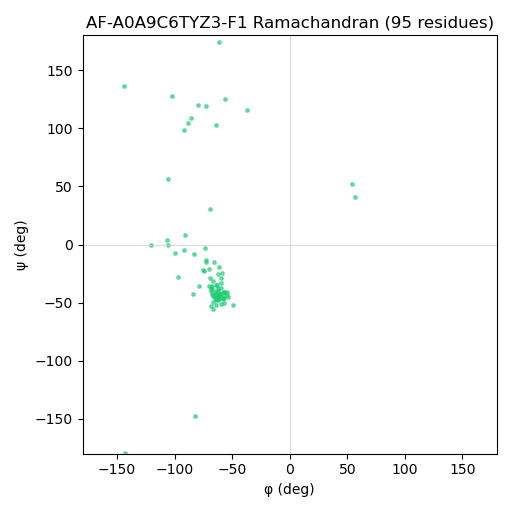 97.75]

Nearest PDB structures (foldseek):
  7ah0-assembly1_A  TM=3.848E-01  e=3.308E+00  synthetic construct

Sequence (97 aa):
MDLLRSVIDELKQIKVVNMRNRELVLDLLQSVVEIITYGDKHDPSILECFMDRQVVAEFVRMLDISENSRIEAPLLQYLSIMIQNMDNEHAICKTGC

InterPro domains:
  IPR019155 CLEC16A/TT9, N-terminal [PF09758] (29-92)
  IPR039272 CLEC16A/TT9 [PTHR21481] (3-92)